Protein AF-A0A0G1N248-F1 (afdb_monomer_lite)

Radius of gyration: 16.25 Å; chains: 1; bounding box: 40×28×44 Å

pLDDT: mean 90.76, std 6.8, range [62.62, 97.88]

Secondary structure (DSSP, 8-state):
--HHHHHHHHHHHHHHHHHHHHT-GGG-SSPPPHHHHHHHHHHHHHHHHTTPPEE----------TTSTT-SS--HHHHHHHHHHHHHHHHHHHH-TT-EE-

Structure (mmCIF, N/CA/C/O backbone):
data_AF-A0A0G1N248-F1
#
_entry.id   AF-A0A0G1N248-F1
#
loop_
_atom_site.group_PDB
_atom_site.id
_atom_site.type_symbol
_atom_site.label_atom_id
_atom_site.label_alt_id
_atom_site.label_comp_id
_atom_site.label_asym_id
_atom_site.label_entity_id
_atom_site.label_seq_id
_atom_site.pdbx_PDB_ins_code
_atom_site.Cartn_x
_atom_site.Cartn_y
_atom_site.Cartn_z
_atom_site.occupancy
_atom_site.B_iso_or_equiv
_atom_site.auth_seq_id
_atom_site.auth_comp_id
_atom_site.auth_asym_id
_atom_site.auth_atom_id
_atom_site.pdbx_PDB_model_num
ATOM 1 N N . MET A 1 1 ? 2.734 -10.097 13.459 1.00 71.00 1 MET A N 1
ATOM 2 C CA . MET A 1 1 ? 2.506 -8.644 13.327 1.00 71.00 1 MET A CA 1
ATOM 3 C C . MET A 1 1 ? 3.340 -7.996 14.419 1.00 71.00 1 MET A C 1
ATOM 5 O O . MET A 1 1 ? 3.578 -8.675 15.410 1.00 71.00 1 MET A O 1
ATOM 9 N N . ASN A 1 2 ? 3.886 -6.795 14.234 1.00 84.38 2 ASN A N 1
ATOM 10 C CA . ASN A 1 2 ? 4.698 -6.188 15.298 1.00 84.38 2 ASN A CA 1
ATOM 11 C C . ASN A 1 2 ? 3.770 -5.566 16.357 1.00 84.38 2 ASN A C 1
ATOM 13 O O . ASN A 1 2 ? 2.649 -5.179 16.030 1.00 84.38 2 ASN A O 1
ATOM 17 N N . LYS A 1 3 ? 4.227 -5.444 17.611 1.00 86.50 3 LYS A N 1
ATOM 18 C CA . LYS A 1 3 ? 3.412 -4.910 18.727 1.00 86.50 3 LYS A CA 1
ATOM 19 C C . LYS A 1 3 ? 2.862 -3.500 18.458 1.00 86.50 3 LYS A C 1
ATOM 21 O O . LYS A 1 3 ? 1.759 -3.163 18.884 1.00 86.50 3 LYS A O 1
ATOM 26 N N . GLU A 1 4 ? 3.615 -2.694 17.715 1.00 86.12 4 GLU A N 1
ATOM 27 C CA . GLU A 1 4 ? 3.204 -1.352 17.287 1.00 86.12 4 GLU A CA 1
ATOM 28 C C . GLU A 1 4 ? 1.996 -1.395 16.344 1.00 86.12 4 GLU A C 1
ATOM 30 O O . GLU A 1 4 ? 1.054 -0.625 16.510 1.00 86.12 4 GLU A O 1
ATOM 35 N N . ASP A 1 5 ? 1.982 -2.340 15.402 1.00 88.06 5 ASP A N 1
ATOM 36 C CA . ASP A 1 5 ? 0.898 -2.503 14.427 1.00 88.06 5 ASP A CA 1
ATOM 37 C C . ASP A 1 5 ? -0.397 -2.961 15.099 1.00 88.06 5 ASP A C 1
ATOM 39 O O . ASP A 1 5 ? -1.479 -2.495 14.750 1.00 88.06 5 ASP A O 1
ATOM 43 N N . GLU A 1 6 ? -0.282 -3.843 16.092 1.00 89.19 6 GLU A N 1
ATOM 44 C CA . GLU A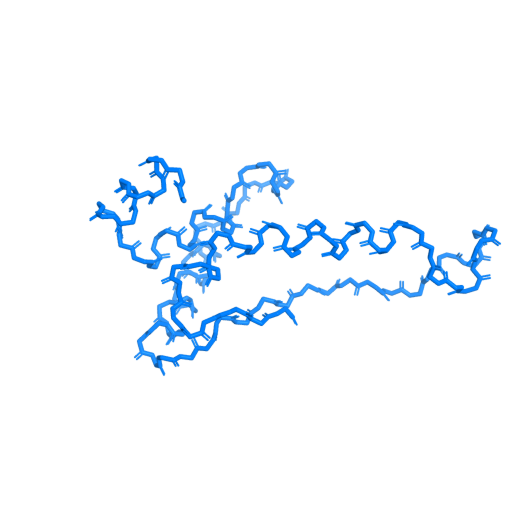 1 6 ? -1.408 -4.292 16.914 1.00 89.19 6 GLU A CA 1
ATOM 45 C C . GLU A 1 6 ? -1.996 -3.154 17.742 1.00 89.19 6 GLU A C 1
ATOM 47 O O . GLU A 1 6 ? -3.216 -2.994 17.795 1.00 89.19 6 GLU A O 1
ATOM 52 N N . THR A 1 7 ? -1.132 -2.344 18.356 1.00 89.00 7 THR A N 1
ATOM 53 C CA . THR A 1 7 ? -1.554 -1.163 19.115 1.00 89.00 7 THR A CA 1
ATOM 54 C C . THR A 1 7 ? -2.284 -0.186 18.205 1.00 89.00 7 THR A C 1
ATOM 56 O O . THR A 1 7 ? -3.403 0.212 18.512 1.00 89.00 7 THR A O 1
ATOM 59 N N . LEU A 1 8 ? -1.700 0.132 17.050 1.00 89.69 8 LEU A N 1
ATOM 60 C CA . LEU A 1 8 ? -2.262 1.098 16.116 1.00 89.69 8 LEU A CA 1
ATOM 61 C C . LEU A 1 8 ? -3.605 0.646 15.538 1.00 89.69 8 LEU A C 1
ATOM 63 O O . LEU A 1 8 ? -4.533 1.443 15.420 1.00 89.69 8 LEU A O 1
ATOM 67 N N . LEU A 1 9 ? -3.731 -0.642 15.207 1.00 91.62 9 LEU A N 1
ATOM 68 C CA . LEU A 1 9 ? -4.989 -1.205 14.728 1.00 91.62 9 LEU A CA 1
ATOM 69 C C . LEU A 1 9 ? -6.087 -1.136 15.801 1.00 91.62 9 LEU A C 1
ATOM 71 O O . LEU A 1 9 ? -7.242 -0.882 15.467 1.00 91.62 9 LEU A O 1
ATOM 75 N N . ARG A 1 10 ? -5.735 -1.336 17.079 1.00 91.50 10 ARG A N 1
ATOM 76 C CA . ARG A 1 10 ? -6.674 -1.237 18.207 1.00 91.50 10 ARG A CA 1
ATOM 77 C C . ARG A 1 10 ? -7.084 0.202 18.515 1.00 91.50 10 ARG A C 1
ATOM 79 O O . ARG A 1 10 ? -8.241 0.417 18.856 1.00 91.50 10 ARG A O 1
ATOM 86 N N . THR A 1 11 ? -6.165 1.163 18.428 1.00 92.06 11 THR A N 1
ATOM 87 C CA . THR A 1 11 ? -6.433 2.557 18.817 1.00 92.06 11 THR A CA 1
ATOM 88 C C . THR A 1 11 ? -7.053 3.389 17.700 1.00 92.06 11 THR A C 1
ATOM 90 O O . THR A 1 11 ? -7.954 4.176 17.966 1.00 92.06 11 THR A O 1
ATOM 93 N N . GLU A 1 12 ? -6.588 3.237 16.457 1.00 90.88 12 GLU A N 1
ATOM 94 C CA . GLU A 1 12 ? -7.004 4.087 15.330 1.00 90.88 12 GLU A CA 1
ATOM 95 C C . GLU A 1 12 ? -7.932 3.378 14.333 1.00 90.88 12 GLU A C 1
ATOM 97 O O . GLU A 1 12 ? -8.534 4.020 13.469 1.00 90.88 12 GLU A O 1
ATOM 102 N N . GLY A 1 13 ? -8.063 2.055 14.441 1.00 94.50 13 GLY A N 1
ATOM 103 C CA . GLY A 1 13 ? -8.900 1.247 13.564 1.00 94.50 13 GLY A CA 1
ATOM 104 C C . GLY A 1 13 ? -8.272 0.941 12.202 1.00 94.50 13 GLY A C 1
ATOM 105 O O . GLY A 1 13 ? -7.197 1.417 11.827 1.00 94.50 13 GLY A O 1
ATOM 106 N N . LEU A 1 14 ? -8.972 0.104 11.432 1.00 95.06 14 LEU A N 1
ATOM 107 C CA . LEU A 1 14 ? -8.468 -0.467 10.182 1.00 95.06 14 LEU A CA 1
ATOM 108 C C . LEU A 1 14 ? -8.175 0.590 9.106 1.00 95.06 14 LEU A C 1
ATOM 110 O O . LEU A 1 14 ? -7.121 0.539 8.478 1.00 95.06 14 LEU A O 1
ATOM 114 N N . VAL A 1 15 ? -9.075 1.555 8.895 1.00 96.12 15 VAL A N 1
ATOM 115 C CA . VAL A 1 15 ? -8.927 2.575 7.838 1.00 96.12 15 VAL A CA 1
ATOM 116 C C . VAL A 1 15 ? -7.659 3.405 8.054 1.00 96.12 15 VAL A C 1
ATOM 118 O O . VAL A 1 15 ? -6.840 3.552 7.144 1.00 96.12 15 VAL A O 1
ATOM 121 N N . ARG A 1 16 ? -7.451 3.896 9.282 1.00 95.19 16 ARG A N 1
ATOM 122 C CA . ARG A 1 16 ? -6.266 4.685 9.644 1.00 95.19 16 ARG A CA 1
ATOM 123 C C . ARG A 1 16 ? -4.995 3.847 9.636 1.00 95.19 16 ARG A C 1
ATOM 125 O O . ARG A 1 16 ? -3.969 4.333 9.158 1.00 95.19 16 ARG A O 1
ATOM 132 N N . PHE A 1 17 ? -5.069 2.587 10.069 1.00 95.62 17 PHE A N 1
ATOM 133 C CA . PHE A 1 17 ? -3.960 1.644 9.943 1.00 95.62 17 PHE A CA 1
ATOM 134 C C . PHE A 1 17 ? -3.492 1.510 8.490 1.00 95.62 17 PHE A C 1
ATOM 136 O O . PHE A 1 17 ? -2.309 1.710 8.203 1.00 95.62 17 PHE A O 1
ATOM 143 N N . VAL A 1 18 ? -4.413 1.236 7.561 1.00 95.50 18 VAL A N 1
ATOM 144 C CA . VAL A 1 18 ? -4.077 1.089 6.139 1.00 95.50 18 VAL A CA 1
ATOM 145 C C . VAL A 1 18 ? -3.503 2.387 5.579 1.00 95.50 18 VAL A C 1
ATOM 147 O O . VAL A 1 18 ? -2.444 2.362 4.951 1.00 95.50 18 VAL A O 1
ATOM 150 N N . PHE A 1 19 ? -4.141 3.527 5.856 1.00 95.38 19 PHE A N 1
ATOM 151 C CA . PHE A 1 19 ? -3.656 4.831 5.405 1.00 95.38 19 PHE A CA 1
ATOM 152 C C . PHE A 1 19 ? -2.223 5.113 5.872 1.00 95.38 19 PHE A C 1
ATOM 154 O O . PHE A 1 19 ? -1.380 5.503 5.064 1.00 95.38 19 PHE A O 1
ATOM 161 N N . ARG A 1 20 ? -1.916 4.875 7.155 1.00 92.94 20 ARG A N 1
ATOM 162 C CA . ARG A 1 20 ? -0.566 5.074 7.701 1.00 92.94 20 ARG A CA 1
ATOM 163 C C . ARG A 1 20 ? 0.462 4.167 7.044 1.00 92.94 20 ARG A C 1
ATOM 165 O O . ARG A 1 20 ? 1.558 4.636 6.752 1.00 92.94 20 ARG A O 1
ATOM 172 N N . LYS A 1 21 ? 0.123 2.899 6.784 1.00 92.88 21 LYS A N 1
ATOM 173 C CA . LYS A 1 21 ? 1.018 1.975 6.070 1.00 92.88 21 LYS A CA 1
ATOM 174 C C . LYS A 1 21 ? 1.285 2.430 4.641 1.00 92.88 21 LYS A C 1
ATOM 176 O O . LYS A 1 2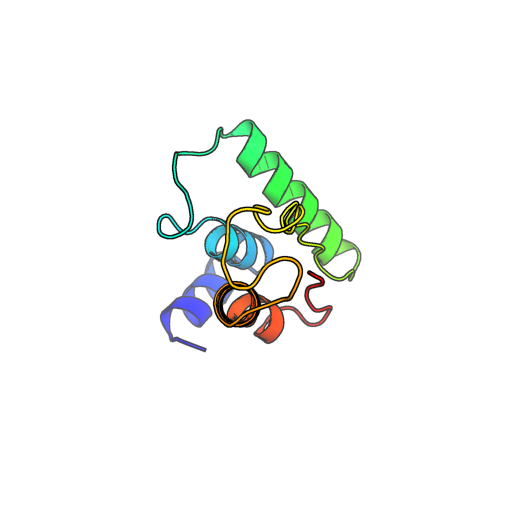1 ? 2.439 2.386 4.226 1.00 92.88 21 LYS A O 1
ATOM 181 N N . LEU A 1 22 ? 0.267 2.942 3.948 1.00 91.81 22 LEU A N 1
ATOM 182 C CA . LEU A 1 22 ? 0.413 3.494 2.599 1.00 91.81 22 LEU A CA 1
ATOM 183 C C . LEU A 1 22 ? 1.134 4.856 2.555 1.00 91.81 22 LEU A C 1
ATOM 185 O O . LEU A 1 22 ? 1.627 5.273 1.512 1.00 91.81 22 LEU A O 1
ATOM 189 N N . SER A 1 23 ? 1.202 5.556 3.689 1.00 89.88 23 SER A N 1
ATOM 190 C CA . SER A 1 23 ? 1.690 6.937 3.789 1.00 89.88 23 SER A CA 1
ATOM 191 C C . SER A 1 23 ? 2.967 7.061 4.622 1.00 89.88 23 SER A C 1
ATOM 193 O O . SER A 1 23 ? 3.234 8.122 5.195 1.00 89.88 23 SER A O 1
ATOM 195 N N . LEU A 1 24 ? 3.771 5.999 4.715 1.00 87.69 24 LEU A N 1
ATOM 196 C CA . LEU A 1 24 ? 5.048 6.039 5.429 1.00 87.69 24 LEU A CA 1
ATOM 197 C C . LEU A 1 24 ? 6.036 6.980 4.731 1.00 87.69 24 LEU A C 1
ATOM 199 O O . LEU A 1 24 ? 6.202 6.938 3.514 1.00 87.69 24 LEU A O 1
ATOM 203 N N . ALA A 1 25 ? 6.739 7.799 5.517 1.00 80.19 25 ALA A N 1
ATOM 204 C CA . ALA A 1 25 ? 7.693 8.783 5.003 1.00 80.19 25 ALA A CA 1
ATOM 205 C C . ALA A 1 25 ? 8.800 8.155 4.141 1.00 80.19 25 ALA A C 1
ATOM 207 O O . ALA A 1 25 ? 9.167 8.723 3.123 1.00 80.19 25 ALA A O 1
ATOM 208 N N . LYS A 1 26 ? 9.256 6.940 4.478 1.00 83.94 26 LYS A N 1
ATOM 209 C CA . LYS A 1 26 ? 10.270 6.205 3.698 1.00 83.94 26 LYS A CA 1
ATOM 210 C C . LYS A 1 26 ? 9.885 5.917 2.241 1.00 83.94 26 LYS A C 1
ATOM 212 O O . LYS A 1 26 ? 10.757 5.578 1.454 1.00 83.94 26 LYS A O 1
ATOM 217 N N . TYR A 1 27 ? 8.600 6.006 1.898 1.00 81.00 27 TYR A N 1
ATOM 218 C CA . TYR A 1 27 ? 8.087 5.744 0.551 1.00 81.00 27 TYR A CA 1
ATOM 219 C C . TYR A 1 27 ? 7.556 7.006 -0.134 1.00 81.00 27 TYR A C 1
ATOM 221 O O . TYR A 1 27 ? 7.006 6.929 -1.229 1.00 81.00 27 TYR A O 1
ATOM 229 N N . LYS A 1 28 ? 7.699 8.172 0.507 1.00 81.06 28 LYS A N 1
ATOM 230 C CA . LYS A 1 28 ? 7.258 9.458 -0.026 1.00 81.06 28 LYS A CA 1
ATOM 231 C C . LYS A 1 28 ? 8.468 10.323 -0.341 1.00 81.06 28 LYS A C 1
ATOM 233 O O . LYS A 1 28 ? 9.304 10.555 0.522 1.00 81.06 28 LYS A O 1
ATOM 238 N N . ALA A 1 29 ? 8.515 10.845 -1.563 1.00 84.25 29 ALA A N 1
ATOM 239 C CA . ALA A 1 29 ? 9.496 11.863 -1.931 1.00 84.25 29 ALA A CA 1
ATOM 240 C C . ALA A 1 29 ? 9.171 13.224 -1.287 1.00 84.25 29 ALA A C 1
ATOM 242 O O . ALA A 1 29 ? 10.073 13.982 -0.947 1.00 84.25 29 ALA A O 1
ATOM 243 N N . SER A 1 30 ? 7.882 13.534 -1.104 1.00 87.00 30 SER A N 1
ATOM 244 C CA . SER A 1 30 ? 7.408 14.810 -0.561 1.00 87.00 30 SER A CA 1
ATOM 245 C C . SER A 1 30 ? 6.112 14.654 0.242 1.00 87.00 30 SER A C 1
ATOM 247 O O . SER A 1 30 ? 5.454 13.609 0.226 1.00 87.00 30 SER A O 1
ATOM 249 N N . ALA A 1 31 ? 5.754 15.702 0.987 1.00 87.44 31 ALA A N 1
ATOM 250 C CA . ALA A 1 31 ? 4.503 15.746 1.730 1.00 87.44 31 ALA A CA 1
ATOM 251 C C . ALA A 1 31 ? 3.295 15.820 0.782 1.00 87.44 31 ALA A C 1
ATOM 253 O O . ALA A 1 31 ? 3.273 16.589 -0.179 1.00 87.44 31 ALA A O 1
ATOM 254 N N . THR A 1 32 ? 2.269 15.031 1.086 1.00 88.50 32 THR A N 1
ATOM 255 C CA . THR A 1 32 ? 0.980 15.039 0.395 1.00 88.50 32 THR A CA 1
ATOM 256 C C . THR A 1 32 ? 0.092 16.169 0.908 1.00 88.50 32 THR A C 1
ATOM 258 O O . THR A 1 32 ? 0.142 16.531 2.081 1.00 88.50 32 THR A O 1
ATOM 261 N N . SER A 1 33 ? -0.743 16.747 0.040 1.00 93.62 33 SER A N 1
ATOM 262 C CA . SER A 1 33 ? -1.707 17.762 0.475 1.00 93.62 33 SER A CA 1
ATOM 263 C C . SER A 1 33 ? -2.824 17.129 1.309 1.00 93.62 33 SER A C 1
ATOM 265 O O . SER A 1 33 ? -3.237 15.998 1.049 1.00 93.62 33 SER A O 1
ATOM 267 N N . LYS A 1 34 ? -3.380 17.880 2.269 1.00 94.12 34 LYS A N 1
ATOM 268 C CA . LYS A 1 34 ? -4.488 17.402 3.121 1.00 94.12 34 LYS A CA 1
ATOM 269 C C . LYS A 1 34 ? -5.686 16.901 2.304 1.00 94.12 34 LYS A C 1
ATOM 271 O O 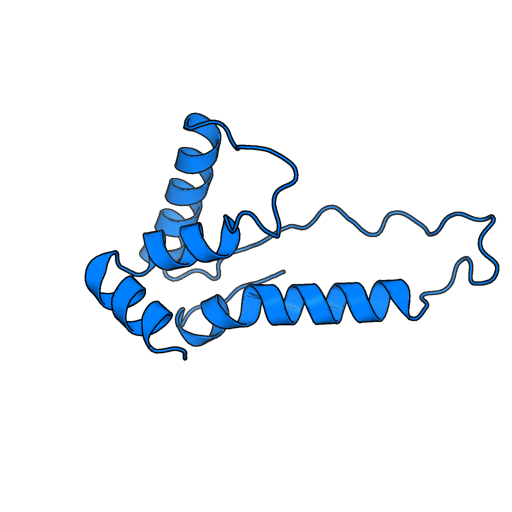. LYS A 1 34 ? -6.275 15.878 2.629 1.00 94.12 34 LYS A O 1
ATOM 276 N N . ASN A 1 35 ? -5.998 17.580 1.197 1.00 96.31 35 ASN A N 1
ATOM 277 C CA . ASN A 1 35 ? -7.080 17.182 0.293 1.00 96.31 35 ASN A CA 1
ATOM 278 C C . ASN A 1 35 ? -6.806 15.832 -0.383 1.00 96.31 35 ASN A C 1
ATOM 280 O O . ASN A 1 35 ? -7.728 15.053 -0.610 1.00 96.31 35 ASN A O 1
ATOM 284 N N . TYR A 1 36 ? -5.548 15.550 -0.728 1.00 93.62 36 TYR A N 1
ATOM 285 C CA . TYR A 1 36 ? -5.167 14.269 -1.314 1.00 93.62 36 TYR A CA 1
ATOM 286 C C . TYR A 1 36 ? -5.214 13.141 -0.278 1.00 93.62 36 TYR A C 1
ATOM 288 O O . TYR A 1 36 ? -5.732 12.066 -0.566 1.00 93.62 36 TYR A O 1
ATOM 296 N N . GLU A 1 37 ? -4.746 13.404 0.943 1.00 94.44 37 GLU A N 1
ATOM 297 C CA . GLU A 1 37 ? -4.829 12.452 2.055 1.00 94.44 37 GLU A CA 1
ATOM 298 C C . GLU A 1 37 ? -6.276 12.076 2.380 1.00 94.44 37 GLU A C 1
ATOM 300 O O . GLU A 1 37 ? -6.578 10.891 2.522 1.00 94.44 37 GLU A O 1
ATOM 305 N N . GLN A 1 38 ? -7.182 13.060 2.407 1.00 96.56 38 GLN A N 1
ATOM 306 C CA . GLN A 1 38 ? -8.608 12.806 2.605 1.00 96.56 38 GLN A CA 1
ATOM 307 C C . GLN A 1 38 ? -9.178 11.908 1.500 1.00 96.56 38 GLN A C 1
ATOM 309 O O . GLN A 1 38 ? -9.800 10.898 1.802 1.00 96.56 38 GLN A O 1
ATOM 314 N N . LYS A 1 39 ? -8.858 12.174 0.226 1.00 96.69 39 LYS A N 1
ATOM 315 C CA . LYS A 1 39 ? -9.289 11.313 -0.890 1.00 96.69 39 LYS A CA 1
ATOM 316 C C . LYS A 1 39 ? -8.789 9.871 -0.771 1.00 96.69 39 LYS A C 1
ATOM 318 O O . LYS A 1 39 ? -9.469 8.955 -1.228 1.00 96.69 39 LYS A O 1
ATOM 323 N N . ILE A 1 40 ? -7.593 9.651 -0.220 1.00 95.62 40 ILE A N 1
ATOM 324 C CA . ILE A 1 40 ? -7.086 8.294 0.028 1.00 95.62 40 ILE A CA 1
ATOM 325 C C . ILE A 1 40 ? -7.909 7.628 1.133 1.00 95.62 40 ILE A C 1
ATOM 327 O O . ILE A 1 40 ? -8.328 6.483 0.963 1.00 95.62 40 ILE A O 1
ATOM 331 N N . LEU A 1 41 ? -8.157 8.335 2.238 1.00 97.00 41 LEU A N 1
ATOM 332 C CA . LEU A 1 41 ? -8.972 7.836 3.348 1.00 97.00 41 LEU A CA 1
ATOM 333 C C . LEU A 1 41 ? -10.378 7.454 2.882 1.00 97.00 41 LEU A C 1
ATOM 335 O O . LEU A 1 41 ? -10.788 6.325 3.133 1.00 97.00 41 LEU A O 1
ATOM 339 N N . ASP A 1 42 ? -11.048 8.327 2.127 1.00 97.69 42 ASP A N 1
ATOM 340 C CA . ASP A 1 42 ? -12.401 8.091 1.607 1.00 97.69 42 ASP A CA 1
ATOM 341 C C . ASP A 1 42 ? -12.459 6.816 0.746 1.00 97.69 42 ASP A C 1
ATOM 343 O O . ASP A 1 42 ? -13.386 6.015 0.845 1.00 97.69 42 ASP A O 1
ATOM 347 N N . LYS A 1 43 ? -11.434 6.578 -0.086 1.00 97.06 43 LYS A N 1
ATOM 348 C CA . LYS A 1 43 ? -11.342 5.370 -0.924 1.00 97.06 43 LYS A CA 1
ATOM 349 C C . LYS A 1 43 ? -11.101 4.103 -0.106 1.00 97.06 43 LYS A C 1
ATOM 351 O O . LYS A 1 43 ? -11.672 3.058 -0.424 1.00 97.06 43 LYS A O 1
ATOM 356 N N . ILE A 1 44 ? -10.251 4.173 0.919 1.00 97.38 44 ILE A N 1
ATOM 357 C CA . ILE A 1 44 ? -10.019 3.044 1.830 1.00 97.38 44 ILE A CA 1
ATOM 358 C C . ILE A 1 44 ? -11.315 2.724 2.575 1.00 97.38 44 ILE A C 1
ATOM 360 O O . ILE A 1 44 ? -11.719 1.565 2.621 1.00 97.38 44 ILE A O 1
ATOM 364 N N . GLU A 1 45 ? -11.976 3.743 3.118 1.00 97.88 45 GLU A N 1
ATOM 365 C CA . GLU A 1 45 ? -13.239 3.613 3.837 1.00 97.88 45 GLU A CA 1
ATOM 366 C C . GLU A 1 45 ? -14.332 3.010 2.952 1.00 97.88 45 GLU A C 1
ATOM 368 O O . GLU A 1 45 ? -14.987 2.055 3.364 1.00 97.88 45 GLU A O 1
ATOM 373 N N . LEU A 1 46 ? -14.452 3.464 1.701 1.00 97.88 46 LEU A N 1
ATOM 374 C CA . LEU A 1 46 ? -15.340 2.858 0.713 1.00 97.88 46 LEU A CA 1
ATOM 375 C C . LEU A 1 46 ? -15.059 1.353 0.558 1.00 97.88 46 LEU A C 1
ATOM 377 O O . LEU A 1 46 ? -15.970 0.535 0.663 1.00 97.88 46 LEU A O 1
ATOM 381 N N . CYS A 1 47 ? -13.801 0.953 0.355 1.00 97.56 47 CYS A N 1
ATOM 382 C CA . CYS A 1 47 ? -13.459 -0.463 0.193 1.00 97.56 47 CYS A CA 1
ATOM 383 C C . CYS A 1 47 ? -13.812 -1.284 1.441 1.00 97.56 47 CYS A C 1
ATOM 385 O O . CYS A 1 47 ? -14.406 -2.357 1.319 1.00 97.56 47 CYS A O 1
ATOM 387 N N . VAL A 1 48 ? -13.492 -0.763 2.630 1.00 96.75 48 VAL A N 1
ATOM 388 C CA . VAL A 1 48 ? -13.765 -1.414 3.919 1.00 96.75 48 VAL A CA 1
ATOM 389 C C . VAL A 1 48 ? -15.269 -1.572 4.148 1.00 96.75 48 VAL A C 1
ATOM 391 O O . VAL A 1 48 ? -15.728 -2.679 4.435 1.00 96.75 48 VAL A O 1
ATOM 394 N N . ASN A 1 49 ? -16.046 -0.506 3.950 1.00 97.19 49 ASN A N 1
ATOM 395 C CA . ASN A 1 49 ? -17.496 -0.503 4.147 1.00 97.19 49 ASN A CA 1
ATOM 396 C C . ASN A 1 49 ? -18.204 -1.450 3.170 1.00 97.19 49 ASN A C 1
ATOM 398 O O . ASN A 1 49 ? -19.123 -2.174 3.552 1.00 97.19 49 ASN A O 1
ATOM 402 N N . HIS A 1 50 ? -17.731 -1.513 1.923 1.00 97.69 50 HIS A N 1
ATOM 403 C CA . HIS A 1 50 ? -18.289 -2.390 0.895 1.00 97.69 50 HIS A CA 1
ATOM 404 C C . HIS A 1 50 ? -17.678 -3.796 0.866 1.00 97.69 50 HIS A C 1
ATOM 406 O O . HIS A 1 50 ? -18.041 -4.590 -0.006 1.00 97.69 50 HIS A O 1
ATOM 412 N N . ARG A 1 51 ? -16.781 -4.136 1.806 1.00 97.56 51 ARG A N 1
ATOM 413 C CA . ARG A 1 51 ? -16.128 -5.456 1.881 1.00 97.56 51 ARG A CA 1
ATOM 414 C C . ARG A 1 51 ? -15.420 -5.838 0.574 1.00 97.56 51 ARG A C 1
ATOM 416 O O . ARG A 1 51 ? -15.444 -6.992 0.141 1.00 97.56 51 ARG A O 1
ATOM 423 N N . LYS A 1 52 ? -14.825 -4.845 -0.086 1.00 97.56 52 LYS A N 1
ATOM 424 C CA . LYS A 1 52 ? -14.095 -4.990 -1.349 1.00 97.56 52 LYS A CA 1
ATOM 425 C C . LYS A 1 52 ? -12.589 -4.983 -1.093 1.00 97.56 52 LYS A C 1
ATOM 427 O O . LYS A 1 52 ? -12.147 -4.311 -0.159 1.00 97.56 52 LYS A O 1
ATOM 432 N N . PRO A 1 53 ? -11.789 -5.693 -1.901 1.00 97.56 53 PRO A N 1
ATOM 433 C CA . PRO A 1 53 ? -10.341 -5.535 -1.856 1.00 97.56 53 PRO A CA 1
ATOM 434 C C . PRO A 1 53 ? -9.958 -4.066 -2.057 1.00 97.56 53 PRO A C 1
ATOM 436 O O . PRO A 1 53 ? -10.634 -3.329 -2.775 1.00 97.56 53 PRO A O 1
ATOM 439 N N . ILE A 1 54 ? -8.863 -3.641 -1.432 1.00 97.31 54 ILE A N 1
ATOM 440 C CA . ILE A 1 54 ? -8.282 -2.322 -1.706 1.00 97.31 54 ILE A CA 1
ATOM 441 C C . ILE A 1 54 ? -7.464 -2.441 -2.990 1.00 97.31 54 ILE A C 1
ATOM 443 O O . ILE A 1 54 ? -6.590 -3.298 -3.075 1.00 97.31 54 ILE A O 1
ATOM 447 N N . HIS A 1 55 ? -7.748 -1.605 -3.985 1.00 95.88 55 HIS A N 1
ATOM 448 C CA . HIS A 1 55 ? -7.000 -1.586 -5.243 1.00 95.88 55 HIS A CA 1
ATOM 449 C C . HIS A 1 55 ? -5.906 -0.519 -5.171 1.00 95.88 55 HIS A C 1
ATOM 451 O O . HIS A 1 55 ? -6.197 0.661 -4.961 1.00 95.88 55 HIS A O 1
ATOM 457 N N . VAL A 1 56 ? -4.654 -0.929 -5.353 1.00 93.69 56 VAL A N 1
ATOM 458 C CA . VAL A 1 56 ? -3.490 -0.045 -5.408 1.00 93.69 56 VAL A CA 1
ATOM 459 C C . VAL A 1 56 ? -2.915 -0.106 -6.807 1.00 93.69 56 VAL A C 1
ATOM 461 O O . VAL A 1 56 ? -2.195 -1.028 -7.141 1.00 93.69 56 VAL A O 1
ATOM 464 N N . THR A 1 57 ? -3.193 0.905 -7.618 1.00 91.25 57 THR A N 1
ATOM 465 C CA . THR A 1 57 ? -2.591 0.999 -8.948 1.00 91.25 57 THR A CA 1
ATOM 466 C C . THR A 1 57 ? -1.241 1.691 -8.854 1.00 91.25 57 THR A C 1
ATOM 468 O O . THR A 1 57 ? -1.153 2.829 -8.390 1.00 91.25 57 THR A O 1
ATOM 471 N N . LEU A 1 58 ? -0.198 1.026 -9.342 1.00 86.81 58 LEU A N 1
ATOM 472 C CA . LEU A 1 58 ? 1.105 1.639 -9.557 1.00 86.81 58 LEU A CA 1
ATOM 473 C C . LEU A 1 58 ? 1.319 1.810 -11.070 1.00 86.81 58 LEU A C 1
ATOM 475 O O . LEU A 1 58 ? 1.548 0.821 -11.765 1.00 86.81 58 LEU A O 1
ATOM 479 N N . PRO A 1 59 ? 1.240 3.039 -11.607 1.00 82.44 59 PRO A N 1
ATOM 480 C CA . PRO A 1 59 ? 1.504 3.294 -13.018 1.00 82.44 59 PRO A CA 1
ATOM 481 C C . PRO A 1 59 ? 3.021 3.293 -13.269 1.00 82.44 59 PRO A C 1
ATOM 483 O O . PRO A 1 59 ? 3.651 4.343 -13.359 1.00 82.44 59 PRO A O 1
ATOM 486 N N . PHE A 1 60 ? 3.622 2.105 -13.330 1.00 75.25 60 PHE A N 1
ATOM 487 C CA . PHE A 1 60 ? 5.030 1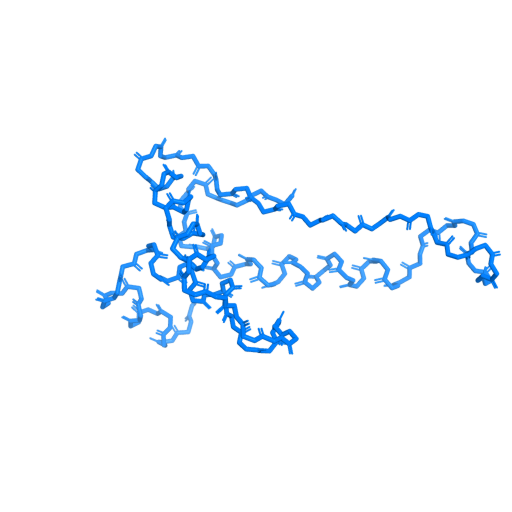.885 -13.675 1.00 75.25 60 PHE A CA 1
ATOM 488 C C . PHE A 1 60 ? 5.158 0.719 -14.663 1.00 75.25 60 PHE A C 1
ATOM 490 O O . PHE A 1 60 ? 4.186 0.015 -14.926 1.00 75.25 60 PHE A O 1
ATOM 497 N N . GLY A 1 61 ? 6.359 0.513 -15.208 1.00 64.06 61 GLY A N 1
ATOM 498 C CA . GLY A 1 61 ? 6.624 -0.578 -16.154 1.00 64.06 61 GLY A CA 1
ATOM 499 C C . GLY A 1 61 ? 6.499 -0.176 -17.623 1.00 64.06 61 GLY A C 1
ATOM 500 O O . GLY A 1 61 ? 6.332 -1.038 -18.480 1.00 64.06 61 GLY A O 1
ATOM 501 N N . ALA A 1 62 ? 6.596 1.124 -17.931 1.00 62.62 62 ALA A N 1
ATOM 502 C CA . ALA A 1 62 ? 6.903 1.547 -19.294 1.00 62.62 62 ALA A CA 1
ATOM 503 C C . ALA A 1 62 ? 8.213 0.883 -19.752 1.00 62.62 62 ALA A C 1
ATOM 505 O O . ALA A 1 62 ? 9.092 0.627 -18.925 1.00 62.62 62 ALA A O 1
ATOM 506 N N . ALA A 1 63 ? 8.290 0.585 -21.053 1.00 68.38 63 ALA A N 1
ATOM 507 C CA . ALA A 1 63 ? 9.360 -0.191 -21.668 1.00 68.38 63 ALA A CA 1
ATOM 508 C C . ALA A 1 63 ? 10.742 0.201 -21.134 1.00 68.38 63 ALA A C 1
ATOM 510 O O . ALA A 1 63 ? 11.062 1.386 -20.991 1.00 68.38 63 ALA A O 1
ATOM 511 N N . LYS A 1 64 ? 11.556 -0.820 -20.855 1.00 80.19 64 LYS A N 1
ATOM 512 C CA . LYS A 1 64 ? 12.952 -0.644 -20.477 1.00 80.19 64 LYS A CA 1
ATOM 513 C C . LYS A 1 64 ? 13.644 0.278 -21.478 1.00 80.19 64 LYS A C 1
ATOM 515 O O . LYS A 1 64 ? 13.357 0.228 -22.675 1.00 80.19 64 LYS A O 1
ATOM 520 N N . SER A 1 65 ? 14.560 1.115 -20.994 1.00 85.44 65 SER A N 1
ATOM 521 C CA . SER A 1 65 ? 15.369 1.944 -21.888 1.00 85.44 65 SER A CA 1
ATOM 522 C C . SER A 1 65 ? 16.061 1.050 -22.928 1.00 85.44 65 SER A C 1
ATOM 524 O O . SER A 1 65 ? 16.742 0.105 -22.526 1.00 85.44 65 SER A O 1
ATOM 526 N N . PRO A 1 66 ? 15.935 1.339 -24.237 1.00 87.19 66 PRO A N 1
ATOM 527 C CA . PRO A 1 66 ? 16.497 0.498 -25.297 1.00 87.19 66 PRO A CA 1
ATOM 528 C C . PRO A 1 66 ? 18.032 0.482 -25.297 1.00 87.19 66 PRO A C 1
ATOM 530 O O . PRO A 1 66 ? 18.642 -0.344 -25.961 1.00 87.19 66 PRO A O 1
ATOM 533 N N . TYR A 1 67 ? 18.660 1.395 -24.552 1.00 89.69 67 TYR A N 1
ATOM 534 C CA . TYR A 1 67 ? 20.111 1.472 -24.398 1.00 89.69 67 TYR A CA 1
ATOM 535 C C . TYR A 1 67 ? 20.652 0.560 -23.287 1.00 89.69 67 TYR A C 1
ATOM 537 O O . TYR A 1 67 ? 21.860 0.521 -23.068 1.00 89.69 67 TYR A O 1
ATOM 545 N N . GLN A 1 68 ? 19.782 -0.126 -22.538 1.00 87.69 68 GLN A N 1
ATOM 546 C CA . GLN A 1 68 ? 20.212 -1.061 -21.501 1.00 87.69 68 GLN A CA 1
ATOM 547 C C . GLN A 1 68 ? 20.640 -2.398 -22.124 1.00 87.69 68 GLN A C 1
ATOM 549 O O . GLN A 1 68 ? 19.948 -2.886 -23.015 1.00 87.69 68 GLN A O 1
ATOM 554 N N . PRO A 1 69 ? 21.721 -3.037 -21.636 1.00 88.88 69 PRO A N 1
ATOM 555 C CA . PRO A 1 69 ? 22.199 -4.314 -22.181 1.00 88.88 69 PRO A CA 1
ATOM 556 C C . PRO A 1 69 ? 21.182 -5.459 -22.113 1.00 88.88 69 PRO A C 1
ATOM 558 O O . PRO A 1 69 ? 21.285 -6.416 -22.869 1.00 88.88 69 PRO A O 1
ATOM 561 N N . THR A 1 70 ? 20.230 -5.374 -21.184 1.00 88.00 70 THR A N 1
ATOM 562 C CA . THR A 1 70 ? 19.178 -6.370 -20.942 1.00 88.00 70 THR A CA 1
ATOM 563 C C . THR A 1 70 ? 17.852 -5.997 -21.601 1.00 88.00 70 THR A C 1
ATOM 565 O O . THR A 1 70 ? 16.841 -6.614 -21.297 1.00 88.00 70 THR A O 1
ATOM 568 N N . ALA A 1 71 ? 17.811 -4.956 -22.439 1.00 88.62 71 ALA A N 1
ATOM 569 C CA . ALA A 1 71 ? 16.597 -4.585 -23.152 1.00 88.62 71 ALA A CA 1
ATOM 570 C C . ALA A 1 71 ? 16.351 -5.515 -24.352 1.00 88.62 71 ALA A C 1
ATOM 572 O O . ALA A 1 71 ? 17.302 -5.825 -25.072 1.00 88.62 71 ALA A O 1
ATOM 573 N N . PRO A 1 72 ? 15.080 -5.847 -24.652 1.00 88.62 72 PRO A N 1
ATOM 574 C CA . PRO A 1 72 ? 13.840 -5.410 -23.990 1.00 88.62 72 PRO A CA 1
ATOM 575 C C . PRO A 1 72 ? 13.415 -6.261 -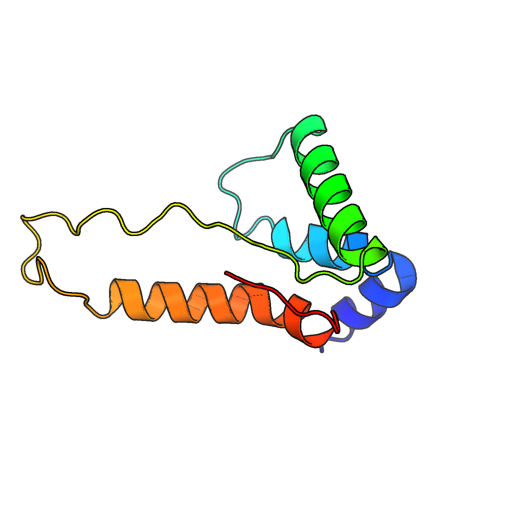22.778 1.00 88.62 72 PRO A C 1
ATOM 577 O O . PRO A 1 72 ? 12.348 -6.018 -22.211 1.00 88.62 72 PRO A O 1
ATOM 580 N N . GLU A 1 73 ? 14.193 -7.272 -22.404 1.00 88.00 73 GLU A N 1
ATOM 581 C CA . GLU A 1 73 ? 13.808 -8.261 -21.408 1.00 88.00 73 GLU A CA 1
ATOM 582 C C . GLU A 1 73 ? 13.776 -7.724 -19.966 1.00 88.00 73 GLU A C 1
ATOM 584 O O . GLU A 1 73 ? 14.449 -6.769 -19.552 1.00 88.00 73 GLU A O 1
ATOM 589 N N . VAL A 1 74 ? 12.958 -8.401 -19.162 1.00 88.12 74 VAL A N 1
ATOM 590 C CA . VAL A 1 74 ? 12.942 -8.245 -17.708 1.00 88.12 74 VAL A CA 1
ATOM 591 C C . VAL A 1 74 ? 14.281 -8.707 -17.140 1.00 88.12 74 VAL A C 1
ATOM 593 O O . VAL A 1 74 ? 14.768 -9.781 -17.490 1.00 88.12 74 VAL A O 1
ATOM 596 N N . ASP A 1 75 ? 14.844 -7.934 -16.216 1.00 89.81 75 ASP A N 1
ATOM 597 C CA . ASP A 1 75 ? 15.978 -8.359 -15.409 1.00 89.81 75 ASP A CA 1
ATOM 598 C C . ASP A 1 75 ? 15.655 -8.317 -13.909 1.00 89.81 75 ASP A C 1
ATOM 600 O O . ASP A 1 75 ? 14.506 -8.226 -13.461 1.00 89.81 75 ASP A O 1
ATOM 604 N N . TRP A 1 76 ? 16.698 -8.472 -13.099 1.00 90.69 76 TRP A N 1
ATOM 605 C CA . TRP A 1 76 ? 16.570 -8.518 -11.653 1.00 90.69 76 TRP A CA 1
ATOM 606 C C . TRP A 1 76 ? 16.011 -7.230 -11.044 1.00 90.69 76 TRP A C 1
ATOM 608 O O . TRP A 1 76 ? 15.417 -7.302 -9.970 1.00 90.69 76 TRP A O 1
ATOM 618 N N . ALA A 1 77 ? 16.144 -6.074 -11.695 1.00 88.62 77 ALA A N 1
ATOM 619 C CA . ALA A 1 77 ? 15.598 -4.824 -11.188 1.00 88.62 77 ALA A CA 1
ATOM 620 C C . ALA A 1 77 ? 14.066 -4.878 -11.100 1.00 88.62 77 ALA A C 1
ATOM 622 O O . ALA A 1 77 ? 13.502 -4.553 -10.049 1.00 88.62 77 ALA A O 1
ATOM 623 N N . GLU A 1 78 ? 13.376 -5.343 -12.148 1.00 89.31 78 GLU A N 1
ATOM 624 C CA . GLU A 1 78 ? 11.915 -5.441 -12.120 1.00 89.31 78 GLU A CA 1
ATOM 625 C C . GLU A 1 78 ? 11.438 -6.528 -11.143 1.00 89.31 78 GLU A C 1
ATOM 627 O O . GLU A 1 78 ? 10.479 -6.309 -10.396 1.00 89.31 78 GLU A O 1
ATOM 632 N N . VAL A 1 79 ? 12.141 -7.666 -11.069 1.00 91.06 79 VAL A N 1
ATOM 633 C CA . VAL A 1 79 ? 11.834 -8.744 -10.108 1.00 91.06 79 VAL A CA 1
ATOM 634 C C . VAL A 1 79 ? 11.929 -8.239 -8.666 1.00 91.06 79 VAL A C 1
ATOM 636 O O . VAL A 1 79 ? 11.017 -8.461 -7.862 1.00 91.06 79 VAL A O 1
ATOM 639 N N . MET A 1 80 ? 13.008 -7.526 -8.334 1.00 93.19 80 MET A N 1
ATOM 640 C CA . MET A 1 80 ? 13.213 -6.978 -6.992 1.00 93.19 80 MET A CA 1
ATOM 641 C C . MET A 1 80 ? 12.193 -5.887 -6.663 1.00 93.19 80 MET A C 1
ATOM 643 O O . MET A 1 80 ? 11.708 -5.833 -5.531 1.00 93.19 80 MET A O 1
ATOM 647 N N . ASN A 1 81 ? 11.795 -5.070 -7.641 1.00 90.56 81 ASN A N 1
ATOM 648 C CA . ASN A 1 81 ? 10.743 -4.076 -7.449 1.00 90.56 81 ASN A CA 1
ATOM 649 C C . ASN A 1 81 ? 9.391 -4.735 -7.114 1.00 90.56 81 ASN A C 1
ATOM 651 O O . ASN A 1 81 ? 8.734 -4.347 -6.148 1.00 90.56 81 ASN A O 1
ATOM 655 N N . ILE A 1 82 ? 8.997 -5.791 -7.836 1.00 91.19 82 ILE A N 1
ATOM 656 C CA . ILE A 1 82 ? 7.763 -6.543 -7.541 1.00 91.19 82 ILE A CA 1
ATOM 657 C C . ILE A 1 82 ? 7.830 -7.180 -6.146 1.00 91.19 82 ILE A C 1
ATOM 659 O O . ILE A 1 82 ? 6.869 -7.094 -5.373 1.00 91.19 82 ILE A O 1
ATOM 663 N N . ALA A 1 83 ? 8.963 -7.795 -5.792 1.00 94.25 83 ALA A N 1
ATOM 664 C CA . ALA A 1 83 ? 9.160 -8.379 -4.467 1.00 94.25 83 ALA A CA 1
ATOM 665 C C . ALA A 1 83 ? 9.022 -7.328 -3.354 1.00 94.25 83 ALA A C 1
ATOM 667 O O . ALA A 1 83 ? 8.334 -7.567 -2.357 1.00 94.25 83 ALA A O 1
ATOM 668 N N . TYR A 1 84 ? 9.604 -6.148 -3.560 1.00 92.38 84 TYR A N 1
ATOM 669 C CA . TYR A 1 84 ? 9.503 -5.023 -2.642 1.00 92.38 84 TYR A CA 1
ATOM 670 C C . TYR A 1 84 ? 8.065 -4.516 -2.488 1.00 92.38 84 TYR A C 1
ATOM 672 O O . TYR A 1 84 ? 7.604 -4.333 -1.360 1.00 92.38 84 TYR A O 1
ATOM 680 N N . ILE A 1 85 ? 7.324 -4.338 -3.589 1.00 92.31 85 ILE A N 1
ATOM 681 C CA . ILE A 1 85 ? 5.919 -3.902 -3.547 1.00 92.31 85 ILE A CA 1
ATOM 682 C C . ILE A 1 85 ? 5.067 -4.921 -2.780 1.00 92.31 85 ILE A C 1
ATOM 684 O O . ILE A 1 85 ? 4.262 -4.550 -1.923 1.00 92.31 85 ILE A O 1
ATOM 688 N N . LYS A 1 86 ? 5.275 -6.218 -3.023 1.00 92.81 86 LYS A N 1
ATOM 689 C CA . LYS A 1 86 ? 4.599 -7.285 -2.277 1.00 92.81 86 LYS A CA 1
ATOM 690 C C . LYS A 1 86 ? 4.858 -7.164 -0.772 1.00 92.81 86 LYS A C 1
ATOM 692 O O . LYS A 1 86 ? 3.914 -7.229 0.016 1.00 92.81 86 LYS A O 1
ATOM 697 N N . ASP A 1 87 ? 6.110 -6.978 -0.358 1.00 93.00 87 ASP A N 1
ATOM 698 C CA . ASP A 1 87 ? 6.458 -6.846 1.061 1.00 93.00 87 ASP A CA 1
ATOM 699 C C . ASP A 1 87 ? 5.954 -5.538 1.681 1.00 93.00 87 ASP A C 1
ATOM 701 O O . ASP A 1 87 ? 5.562 -5.524 2.850 1.00 93.00 87 ASP A O 1
ATOM 705 N N . TYR A 1 88 ? 5.876 -4.466 0.893 1.00 92.56 88 TYR A N 1
ATOM 706 C CA . TYR A 1 88 ? 5.260 -3.203 1.285 1.00 92.56 88 TYR A CA 1
ATOM 707 C C . TYR A 1 88 ? 3.765 -3.356 1.607 1.00 92.56 88 TYR A C 1
ATOM 709 O O . TYR A 1 88 ? 3.302 -2.855 2.633 1.00 92.56 88 TYR A O 1
ATOM 717 N N . LEU A 1 89 ? 3.017 -4.094 0.782 1.00 94.06 89 LEU A N 1
ATOM 718 C CA . LEU A 1 89 ? 1.572 -4.295 0.954 1.00 94.06 89 LEU A CA 1
ATOM 719 C C . LEU A 1 89 ? 1.218 -5.415 1.952 1.00 94.06 89 LEU A C 1
ATOM 721 O O . LEU A 1 89 ? 0.100 -5.472 2.475 1.00 94.06 89 LEU A O 1
ATOM 725 N N . LYS A 1 90 ? 2.176 -6.289 2.275 1.00 93.50 90 LYS A N 1
ATOM 726 C CA . LYS A 1 90 ? 2.011 -7.455 3.160 1.00 93.50 90 LYS A CA 1
ATOM 727 C C . LYS A 1 90 ? 1.379 -7.156 4.529 1.00 93.50 90 LYS A C 1
ATOM 729 O O . LYS A 1 90 ? 0.546 -7.957 4.956 1.00 93.50 90 LYS A O 1
ATOM 734 N N . PRO A 1 91 ? 1.719 -6.071 5.258 1.00 93.25 91 PRO A N 1
ATOM 735 C CA . PRO A 1 91 ? 1.103 -5.787 6.556 1.00 93.25 91 PRO A CA 1
ATOM 736 C C . PRO A 1 91 ? -0.400 -5.517 6.449 1.00 93.25 91 PRO A C 1
ATOM 738 O O . PRO A 1 91 ? -1.150 -5.914 7.334 1.00 93.25 91 PRO A O 1
ATOM 741 N N . ILE A 1 92 ? -0.841 -4.896 5.352 1.00 94.88 92 ILE A N 1
ATOM 742 C CA . ILE A 1 92 ? -2.256 -4.612 5.090 1.00 94.88 92 ILE A CA 1
ATOM 743 C C . ILE A 1 92 ? -2.989 -5.911 4.749 1.00 94.88 92 ILE A C 1
ATOM 745 O O . ILE A 1 92 ? -4.012 -6.217 5.358 1.00 94.88 92 ILE A O 1
ATOM 749 N N . ALA A 1 93 ? -2.423 -6.716 3.844 1.00 94.62 93 ALA A N 1
ATOM 750 C CA . ALA A 1 93 ? -2.999 -7.999 3.436 1.00 94.62 93 ALA A CA 1
ATOM 751 C C . ALA A 1 93 ? -3.198 -8.975 4.612 1.00 94.62 93 ALA A C 1
ATOM 753 O O . ALA A 1 93 ? -4.126 -9.775 4.602 1.00 94.62 93 ALA A O 1
ATOM 754 N N . LYS A 1 94 ? -2.343 -8.899 5.642 1.00 94.12 94 LYS A N 1
ATOM 755 C CA . LYS A 1 94 ? -2.454 -9.730 6.853 1.00 94.12 94 LYS A CA 1
ATOM 756 C C . LYS A 1 94 ? -3.655 -9.392 7.734 1.00 94.12 94 LYS A C 1
ATOM 758 O O . LYS A 1 94 ? -4.133 -10.277 8.436 1.00 94.12 94 LYS A O 1
ATOM 763 N N . VAL A 1 95 ? -4.093 -8.134 7.757 1.00 94.62 95 VAL A N 1
ATOM 764 C CA . VAL A 1 95 ? -5.150 -7.669 8.676 1.00 94.62 95 VAL A CA 1
ATOM 765 C C . VAL A 1 95 ? -6.478 -7.446 7.975 1.00 94.62 95 VAL A C 1
ATOM 767 O O . VAL A 1 95 ? -7.533 -7.571 8.595 1.00 94.62 95 VAL A O 1
ATOM 770 N N . TYR A 1 96 ? -6.448 -7.118 6.685 1.00 96.38 96 TYR A N 1
ATOM 771 C CA . TYR A 1 96 ? -7.654 -6.839 5.936 1.00 96.38 96 TYR A CA 1
ATOM 772 C C . TYR A 1 96 ? -8.162 -8.093 5.227 1.00 96.38 96 TYR A C 1
ATOM 774 O O . TYR A 1 96 ? -7.610 -8.522 4.218 1.00 96.38 96 TYR A O 1
ATOM 782 N N . LYS A 1 97 ? -9.259 -8.660 5.745 1.00 96.19 97 LYS A N 1
ATOM 783 C CA . LYS A 1 97 ? -9.841 -9.933 5.283 1.00 96.19 97 LYS A CA 1
ATOM 784 C C . LYS A 1 97 ? -10.147 -9.977 3.783 1.00 96.19 97 LYS A C 1
ATOM 786 O O . LYS A 1 97 ? 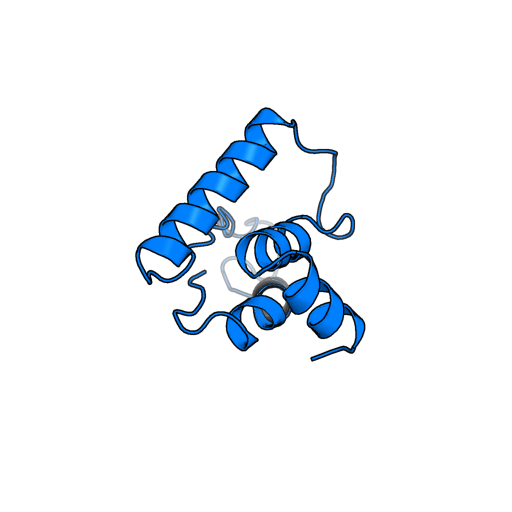-10.035 -11.038 3.179 1.00 96.19 97 LYS A O 1
ATOM 791 N N . HIS A 1 98 ? -10.556 -8.856 3.191 1.00 97.00 98 HIS A N 1
ATOM 792 C CA . HIS A 1 98 ? -10.902 -8.792 1.766 1.00 97.00 98 HIS A CA 1
ATOM 793 C C . HIS A 1 98 ? -9.684 -8.590 0.859 1.00 97.00 98 HIS A C 1
ATOM 795 O O . HIS A 1 98 ? -9.831 -8.578 -0.358 1.00 97.00 98 HIS A O 1
ATOM 801 N N . GLY A 1 99 ? -8.488 -8.484 1.443 1.00 94.44 99 GLY A N 1
ATOM 802 C CA . GLY A 1 99 ? -7.229 -8.445 0.721 1.00 94.44 99 GLY A CA 1
ATOM 803 C C . GLY A 1 99 ? -6.943 -7.118 0.024 1.00 94.44 99 GLY A C 1
ATOM 804 O O . GLY A 1 99 ? -7.647 -6.115 0.163 1.00 94.44 99 GLY A O 1
ATOM 805 N N . ILE A 1 100 ? -5.847 -7.127 -0.721 1.00 95.94 100 ILE A N 1
ATOM 806 C CA . ILE A 1 100 ? -5.334 -5.996 -1.485 1.00 95.94 100 ILE A CA 1
ATOM 807 C C . ILE A 1 100 ? -4.963 -6.496 -2.878 1.00 95.94 100 ILE A C 1
ATOM 809 O O . ILE A 1 100 ? -4.435 -7.601 -3.011 1.00 95.94 100 ILE A O 1
ATOM 813 N N . ILE A 1 101 ? -5.273 -5.703 -3.897 1.00 94.94 101 ILE A N 1
ATOM 814 C CA . ILE A 1 101 ? -4.955 -5.986 -5.295 1.00 94.94 101 ILE A CA 1
ATOM 815 C C . ILE A 1 101 ? -3.990 -4.904 -5.764 1.00 94.94 101 ILE A C 1
ATOM 817 O O . ILE A 1 101 ? -4.268 -3.716 -5.584 1.00 94.94 101 ILE A O 1
ATOM 821 N N . LEU A 1 102 ? -2.857 -5.345 -6.307 1.00 90.12 102 LEU A N 1
ATOM 822 C CA . LEU A 1 102 ? -1.887 -4.515 -7.013 1.00 90.12 102 LEU A CA 1
ATOM 823 C C . LEU A 1 102 ? -2.245 -4.482 -8.502 1.00 90.12 102 LEU A C 1
ATOM 825 O O . LEU A 1 102 ? -2.470 -5.589 -9.039 1.00 90.12 102 LEU A O 1
#

Sequence (102 aa):
MNKEDETLLRTEGLVRFVFRKLSLAKYKASATSKNYEQKILDKIELCVNHRKPIHVTLPFGAAKSPYQPTAPEVDWAEVMNIAYIKDYLKPIAKVYKHGIIL

Foldseek 3Di:
DDPVLVVCCVPVNLLVSQLCLVDPPVPDPDDDDPVVSVVSSVLSVVCLVVVAAAEDDDPDDDADDPPDPQPRDDDPVVVVVVVVVCVSLVSSQVPRPNGHHD